Protein AF-M1GRM8-F1 (afdb_monomer)

Sequence (70 aa):
MVKNSFISIISQEQEEKEENKGSAEFQVFSFTNKIRRLTSHLELHKKDFLSQRGLQIILGKRQRLLAYLS

Organism: Colocasia esculenta (NCBI:txid4460)

Secondary structure (DSSP, 8-state):
--SSHHHHHHHHTTSSTTGGGGSHHHHHHHHHHHHHHHHHHHHH-TT-HHHHHHHHHHHHHHHHHHHHH-

Radius of gyration: 14.37 Å; Cα contacts (8 Å, |Δi|>4): 23; chains: 1; bounding box: 35×27×36 Å

pLDDT: mean 78.81, std 21.95, range [34.53, 97.06]

Structure (mmCIF, N/CA/C/O backbone):
data_AF-M1GRM8-F1
#
_entry.id   AF-M1GRM8-F1
#
loop_
_atom_site.group_PDB
_atom_site.id
_atom_site.type_symbol
_atom_site.label_atom_id
_atom_site.label_alt_id
_atom_site.label_comp_id
_atom_site.label_asym_id
_atom_site.label_entity_id
_atom_site.label_seq_id
_atom_site.pdbx_PDB_ins_code
_atom_site.Cartn_x
_atom_site.Cartn_y
_atom_site.Cartn_z
_atom_site.occupancy
_atom_site.B_i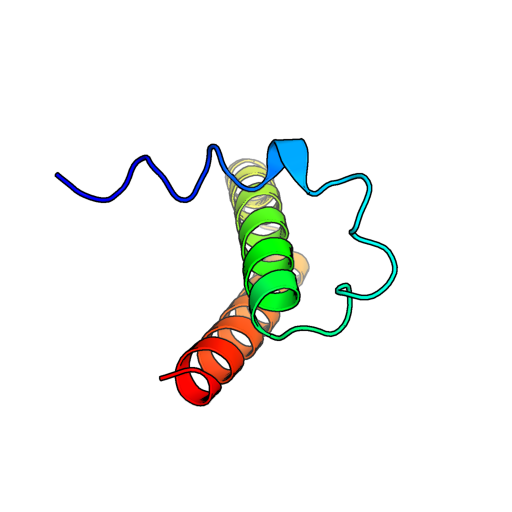so_or_equiv
_atom_site.auth_seq_id
_atom_site.auth_comp_id
_ato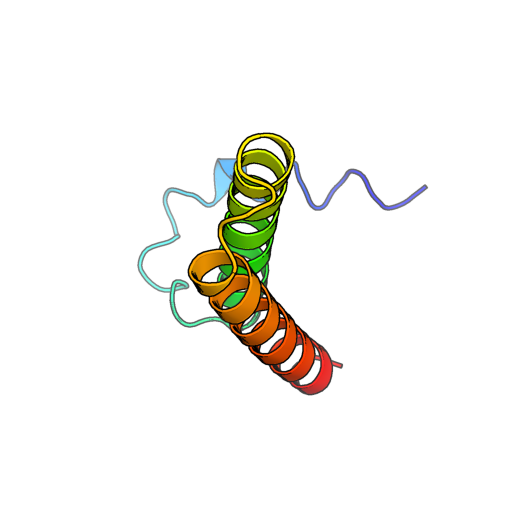m_site.auth_asym_id
_atom_site.auth_atom_id
_atom_site.pdbx_PDB_model_num
ATOM 1 N N . MET A 1 1 ? -25.812 9.858 0.146 1.00 37.25 1 MET A N 1
ATOM 2 C CA . MET A 1 1 ? -24.756 10.871 -0.092 1.00 37.25 1 MET A CA 1
ATOM 3 C C . MET A 1 1 ? -23.881 11.034 1.158 1.00 37.25 1 MET A C 1
ATOM 5 O O . MET A 1 1 ? -24.034 12.018 1.860 1.00 37.25 1 MET A O 1
ATOM 9 N N . VAL A 1 2 ? -22.985 10.086 1.479 1.00 38.72 2 VAL A N 1
ATOM 10 C CA . VAL A 1 2 ? -22.189 10.139 2.738 1.00 38.72 2 VAL A CA 1
ATOM 11 C C . VAL A 1 2 ? -20.709 9.789 2.512 1.00 38.72 2 VAL A C 1
ATOM 13 O O . VAL A 1 2 ? -20.115 9.036 3.270 1.00 38.72 2 VAL A O 1
ATOM 16 N N . LYS A 1 3 ? -20.092 10.264 1.422 1.00 43.62 3 LYS A N 1
ATOM 17 C CA . LYS A 1 3 ? -18.673 9.949 1.133 1.00 43.62 3 LYS A CA 1
ATOM 18 C C . LYS A 1 3 ? -17.727 11.153 1.107 1.00 43.62 3 LYS A C 1
ATOM 20 O O . LYS A 1 3 ? -16.529 10.955 0.956 1.00 43.62 3 LYS A O 1
ATOM 25 N N . ASN A 1 4 ? -18.228 12.367 1.346 1.00 41.66 4 ASN A N 1
ATOM 26 C CA . ASN A 1 4 ? -17.413 13.585 1.251 1.00 41.66 4 ASN A CA 1
ATOM 27 C C . ASN A 1 4 ? -16.911 14.122 2.605 1.00 41.66 4 ASN A C 1
ATOM 29 O O . ASN A 1 4 ? -15.975 14.912 2.615 1.00 41.66 4 ASN A O 1
ATOM 33 N N . SER A 1 5 ? -17.457 13.663 3.738 1.00 37.47 5 SER A N 1
ATOM 34 C CA . SER A 1 5 ? -17.108 14.187 5.073 1.00 37.47 5 SER A CA 1
ATOM 35 C C . SER A 1 5 ? -15.796 13.636 5.653 1.00 37.47 5 SER A C 1
ATOM 37 O O . SER A 1 5 ? -15.189 14.269 6.508 1.00 37.47 5 SER A O 1
ATOM 39 N N . PHE A 1 6 ? -15.318 12.480 5.176 1.00 50.97 6 PHE A N 1
ATOM 40 C CA . PHE A 1 6 ? -14.094 11.846 5.694 1.00 50.97 6 PHE A CA 1
ATOM 41 C C . PHE A 1 6 ? -12.800 12.505 5.198 1.00 50.97 6 PHE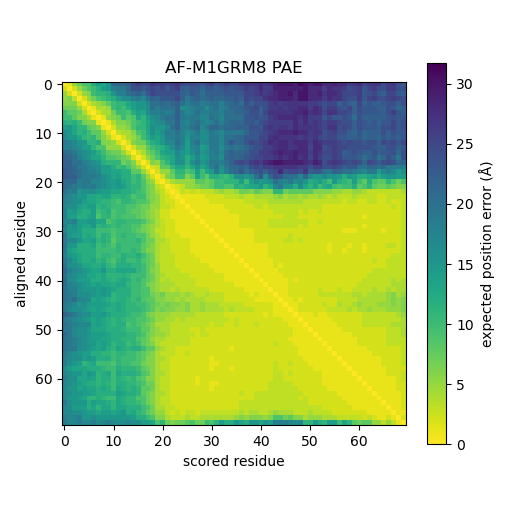 A C 1
ATOM 43 O O . PHE A 1 6 ? -11.759 12.365 5.828 1.00 50.97 6 PHE A O 1
ATOM 50 N N . ILE A 1 7 ? -12.843 13.220 4.070 1.00 46.59 7 ILE A N 1
ATOM 51 C CA 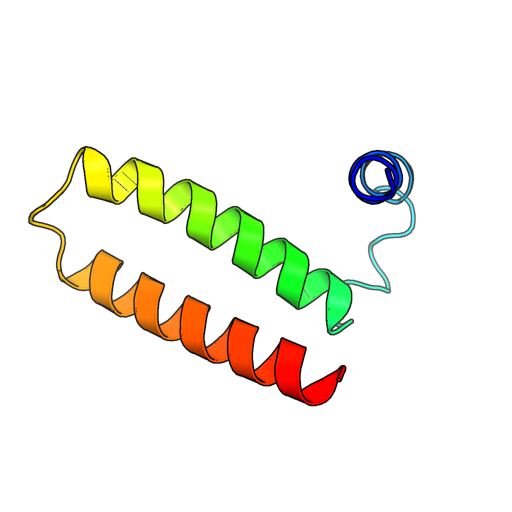. ILE A 1 7 ? -11.652 13.862 3.491 1.00 46.59 7 ILE A CA 1
ATOM 52 C C . ILE A 1 7 ? -11.407 15.234 4.138 1.00 46.59 7 ILE A C 1
ATOM 54 O O . ILE A 1 7 ? -10.255 15.608 4.339 1.00 46.59 7 ILE A O 1
ATOM 58 N N . SER A 1 8 ? -12.470 15.955 4.517 1.00 34.53 8 SER A N 1
ATOM 59 C CA . SER A 1 8 ? -12.379 17.284 5.141 1.00 34.53 8 SER A CA 1
ATOM 60 C C . SER A 1 8 ? -11.880 17.259 6.589 1.00 34.53 8 SER A C 1
ATOM 62 O O . SER A 1 8 ? -11.242 18.212 7.016 1.00 34.53 8 SER A O 1
ATOM 64 N N . ILE A 1 9 ? -12.105 16.165 7.323 1.00 47.09 9 ILE A N 1
ATOM 65 C CA . ILE A 1 9 ? -11.647 15.997 8.716 1.00 47.09 9 ILE A CA 1
ATOM 66 C C . ILE A 1 9 ? -10.109 15.937 8.832 1.00 47.09 9 ILE A C 1
ATOM 68 O O . ILE A 1 9 ? -9.520 16.403 9.801 1.00 47.09 9 ILE A O 1
ATOM 72 N N . ILE A 1 10 ? -9.416 15.447 7.802 1.00 52.44 10 ILE A N 1
ATOM 73 C CA . ILE A 1 10 ? -8.010 15.028 7.926 1.00 52.44 10 ILE A CA 1
ATOM 74 C C . ILE A 1 10 ? -7.006 16.194 7.866 1.00 52.44 10 ILE A C 1
ATOM 76 O O . ILE A 1 10 ? -5.897 16.061 8.397 1.00 52.44 10 ILE A O 1
ATOM 80 N N . SER A 1 11 ? -7.373 17.323 7.248 1.00 43.69 11 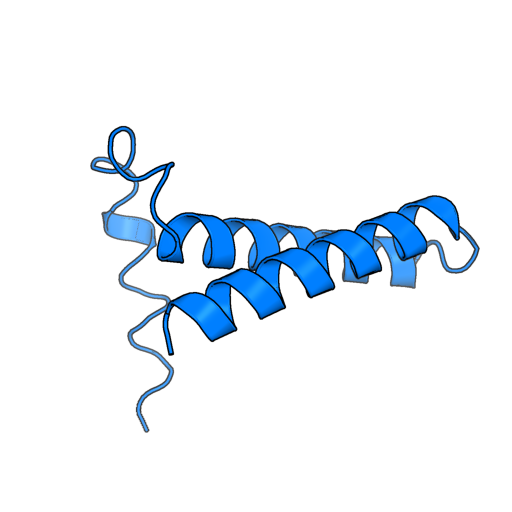SER A N 1
ATOM 81 C CA . SER A 1 11 ? -6.515 18.517 7.177 1.00 43.69 11 SER A CA 1
ATOM 82 C C . SER A 1 11 ? -6.479 19.314 8.483 1.00 43.69 11 SER A C 1
ATOM 84 O O . SER A 1 11 ? -5.464 19.949 8.743 1.00 43.69 11 SER A O 1
ATOM 86 N N . GLN A 1 12 ? -7.533 19.265 9.307 1.00 41.56 12 GLN A N 1
ATOM 87 C CA . GLN A 1 12 ? -7.578 20.002 10.579 1.00 41.56 12 GLN A CA 1
ATOM 88 C C . GLN A 1 12 ? -6.872 19.260 11.728 1.00 41.56 12 GLN A C 1
ATOM 90 O O . GLN A 1 12 ? -6.319 19.897 12.611 1.00 41.56 12 GLN A O 1
ATOM 95 N N . GLU A 1 13 ? -6.768 17.931 11.676 1.00 46.53 13 GLU A N 1
ATOM 96 C CA . GLU A 1 13 ? -6.126 17.125 12.733 1.00 46.53 13 GLU A CA 1
ATOM 97 C C . GLU A 1 13 ? -4.599 16.970 12.582 1.00 46.53 13 GLU A C 1
ATOM 99 O O . GLU A 1 13 ? -3.983 16.160 13.273 1.00 46.53 13 GLU A O 1
ATOM 104 N N . GLN A 1 14 ? -3.948 17.654 11.631 1.00 48.78 14 GLN A N 1
ATOM 105 C CA . GLN A 1 14 ? -2.487 17.538 11.479 1.00 48.78 14 GLN A CA 1
ATOM 106 C C . GLN A 1 14 ? -1.706 18.099 12.676 1.00 48.78 14 GLN A C 1
ATOM 108 O O . GLN A 1 14 ? -0.577 17.658 12.887 1.00 48.78 14 GLN A O 1
ATOM 113 N N . GLU A 1 15 ? -2.314 18.970 13.485 1.00 42.19 15 GLU A N 1
ATOM 114 C CA . GLU A 1 15 ? -1.703 19.511 14.706 1.00 42.19 15 GLU A CA 1
ATOM 115 C C . GLU A 1 15 ? -1.870 18.596 15.937 1.00 42.19 15 GLU A C 1
ATOM 117 O O . GLU A 1 15 ? -0.983 18.570 16.781 1.00 42.19 15 GLU A O 1
ATOM 122 N N . GLU A 1 16 ? -2.896 17.737 16.006 1.00 48.69 16 GLU A N 1
ATOM 123 C CA . GLU A 1 16 ? -3.095 16.786 17.128 1.00 48.69 16 GLU A CA 1
ATOM 124 C C . GLU A 1 16 ? -2.415 15.411 16.902 1.00 48.69 16 GLU A C 1
ATOM 126 O O . GLU A 1 16 ? -2.585 14.451 17.656 1.00 48.69 16 GLU A O 1
ATOM 131 N N . LYS A 1 17 ? -1.636 15.274 15.820 1.00 48.47 17 LYS A N 1
ATOM 132 C CA . LYS A 1 17 ? -1.287 13.980 15.203 1.00 48.47 17 LYS A CA 1
ATOM 133 C C . LYS A 1 17 ? -0.001 13.302 15.672 1.00 48.47 17 LYS A C 1
ATOM 135 O O . LYS A 1 17 ? 0.361 12.274 15.093 1.00 48.47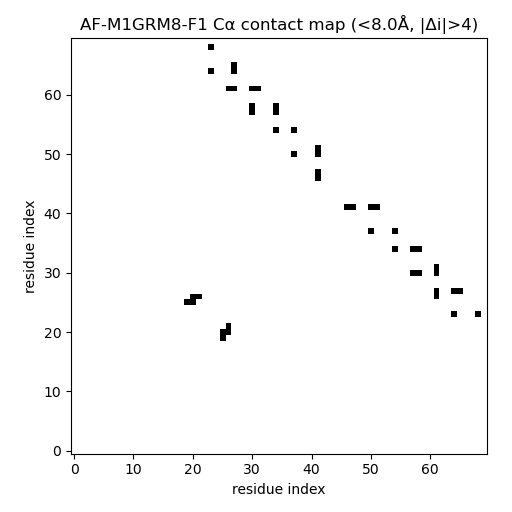 17 LYS A O 1
ATOM 140 N N . GLU A 1 18 ? 0.709 13.814 16.675 1.00 49.62 18 GLU A N 1
ATOM 141 C CA . GLU A 1 18 ? 1.869 13.079 17.206 1.00 49.62 18 GLU A CA 1
ATOM 142 C C . GLU A 1 18 ? 1.465 11.835 18.002 1.00 49.62 18 GLU A C 1
ATOM 144 O O . GLU A 1 18 ? 2.095 10.791 17.825 1.00 49.62 18 GLU A O 1
ATOM 149 N N . GLU A 1 19 ? 0.370 11.891 18.763 1.00 52.75 19 GLU A N 1
ATOM 150 C CA . GLU A 1 19 ? -0.075 10.774 19.612 1.00 52.75 19 GLU A CA 1
ATOM 151 C C . GLU A 1 19 ? -0.783 9.655 18.828 1.00 52.75 19 GLU A C 1
ATOM 153 O O . GLU A 1 19 ? -0.715 8.482 19.193 1.00 52.75 19 GLU A O 1
ATOM 158 N N . ASN A 1 20 ? -1.392 9.970 17.680 1.00 61.41 20 ASN A N 1
ATOM 159 C CA . ASN A 1 20 ? -2.257 9.034 16.950 1.00 61.41 20 ASN A CA 1
ATOM 160 C C . ASN A 1 20 ? -1.570 8.268 15.803 1.00 61.41 20 ASN A C 1
ATOM 162 O O . ASN A 1 20 ? -2.230 7.518 15.081 1.00 61.41 20 ASN A O 1
ATOM 166 N N . LYS A 1 21 ? -0.241 8.381 15.634 1.00 64.56 21 LYS A N 1
ATOM 167 C CA . LYS A 1 21 ? 0.513 7.671 14.570 1.00 64.56 21 LYS A CA 1
ATOM 168 C C . LYS A 1 21 ? 0.382 6.140 14.645 1.00 64.56 21 LYS A C 1
ATOM 170 O O . LYS A 1 21 ? 0.586 5.455 13.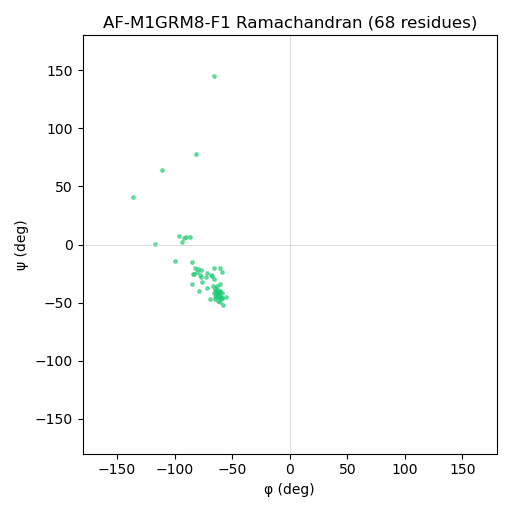643 1.00 64.56 21 LYS A O 1
ATOM 175 N N . GLY A 1 22 ? 0.067 5.603 15.825 1.00 68.50 22 GLY A N 1
ATOM 176 C CA . GLY A 1 22 ? -0.114 4.170 16.059 1.00 68.50 22 GLY A CA 1
ATOM 177 C C . GLY A 1 22 ? -1.513 3.638 15.746 1.00 68.50 22 GLY A C 1
ATOM 178 O O . GLY A 1 22 ? -1.666 2.422 15.625 1.00 68.50 22 GLY A O 1
ATOM 179 N N . SER A 1 23 ? -2.524 4.500 15.588 1.00 83.69 23 SER A N 1
ATOM 180 C CA . SER A 1 23 ? -3.907 4.044 15.432 1.00 83.69 23 SER A CA 1
ATOM 181 C C . SER A 1 23 ? -4.101 3.264 14.128 1.00 83.69 23 SER A C 1
ATOM 183 O O . SER A 1 23 ? -3.476 3.542 13.098 1.00 83.69 23 SER A O 1
ATOM 185 N N . ALA A 1 24 ? -4.969 2.251 14.162 1.00 86.19 24 ALA A N 1
ATOM 186 C CA . ALA A 1 24 ? -5.257 1.436 12.984 1.00 86.19 24 ALA A CA 1
ATOM 187 C C . ALA A 1 24 ? -5.843 2.286 11.838 1.00 86.19 24 ALA A C 1
ATOM 189 O O . ALA A 1 24 ? -5.512 2.060 10.674 1.00 86.19 24 ALA A O 1
ATOM 190 N N . GLU A 1 25 ? -6.622 3.322 12.158 1.00 85.31 25 GLU A N 1
ATOM 191 C CA . GLU A 1 25 ? -7.169 4.282 11.192 1.00 85.31 25 GLU A CA 1
ATOM 192 C C . GLU A 1 25 ? -6.071 5.109 10.511 1.00 85.31 25 GLU A C 1
ATOM 194 O O . GLU A 1 25 ? -6.024 5.198 9.278 1.00 85.31 25 GLU A O 1
ATOM 199 N N . PHE A 1 26 ? -5.122 5.643 11.290 1.00 85.56 26 PHE A N 1
ATOM 200 C CA . PHE A 1 26 ? -3.978 6.375 10.751 1.00 85.56 26 PHE A CA 1
ATOM 201 C C . PHE A 1 26 ? -3.118 5.486 9.843 1.00 85.56 26 PHE A C 1
ATOM 203 O O . PHE A 1 26 ? -2.701 5.905 8.757 1.00 85.56 26 PHE A O 1
ATOM 210 N N . GLN A 1 27 ? -2.885 4.231 10.241 1.00 88.19 27 GLN A N 1
ATOM 211 C CA . GLN A 1 27 ? -2.136 3.267 9.433 1.00 88.19 27 GLN A CA 1
ATOM 212 C C . GLN A 1 27 ? -2.848 2.943 8.110 1.00 88.19 27 GLN A C 1
ATOM 214 O O . GLN A 1 27 ? -2.208 2.926 7.054 1.00 88.19 27 GLN A O 1
ATOM 219 N N . VAL A 1 28 ? -4.170 2.743 8.128 1.00 89.88 28 VAL A N 1
ATOM 220 C CA . VAL A 1 28 ? -4.975 2.520 6.915 1.00 89.88 28 VAL A CA 1
ATOM 221 C C . VAL A 1 28 ? -4.907 3.729 5.976 1.00 89.88 28 VAL A C 1
ATOM 223 O O . VAL A 1 28 ? -4.726 3.552 4.764 1.00 89.88 28 VAL A O 1
ATOM 226 N N . PHE A 1 29 ? -4.988 4.950 6.510 1.00 88.00 29 PHE A N 1
ATOM 227 C CA . PHE A 1 29 ? -4.830 6.183 5.735 1.00 88.00 29 PHE A CA 1
ATOM 228 C C . PHE A 1 29 ? -3.434 6.289 5.101 1.00 88.00 29 PHE A C 1
ATOM 230 O O . PHE A 1 29 ? -3.307 6.499 3.891 1.00 88.00 29 PHE A O 1
ATOM 237 N N . SER A 1 30 ? -2.380 6.064 5.889 1.00 89.00 30 SER A N 1
ATOM 238 C CA . SER A 1 30 ? -0.989 6.089 5.424 1.00 89.00 30 SER A CA 1
ATOM 239 C C . SER A 1 30 ? -0.737 5.069 4.307 1.00 89.00 30 SER A C 1
ATOM 241 O O . SER A 1 30 ? -0.200 5.412 3.247 1.00 89.00 30 SER A O 1
ATOM 243 N N . PHE A 1 31 ? -1.209 3.827 4.477 1.00 93.25 31 PHE A N 1
ATOM 244 C CA . PHE A 1 31 ? -1.120 2.806 3.434 1.00 93.25 31 PHE A CA 1
ATOM 245 C C . PHE A 1 31 ? -1.900 3.184 2.180 1.00 93.25 31 PHE A C 1
ATOM 247 O O . PHE A 1 31 ? -1.398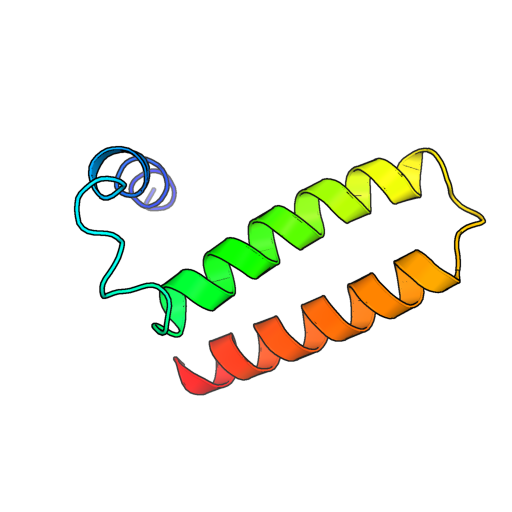 2.973 1.079 1.00 93.25 31 PHE A O 1
ATOM 254 N N . THR A 1 32 ? -3.080 3.787 2.320 1.00 92.50 32 THR A N 1
ATOM 255 C CA . THR A 1 32 ? -3.888 4.234 1.177 1.00 92.50 32 THR A CA 1
ATOM 256 C C . THR A 1 32 ? -3.157 5.301 0.355 1.00 92.50 32 THR A C 1
ATOM 258 O O . THR A 1 32 ? -3.076 5.182 -0.869 1.00 92.50 32 THR A O 1
ATOM 261 N N . ASN A 1 33 ? -2.531 6.284 1.008 1.00 90.94 33 ASN A N 1
ATOM 262 C CA . ASN A 1 33 ? -1.716 7.290 0.320 1.00 90.94 33 ASN A CA 1
ATOM 263 C C . ASN A 1 33 ? -0.493 6.677 -0.374 1.00 90.94 33 ASN A C 1
ATOM 265 O O . ASN A 1 33 ? -0.167 7.046 -1.504 1.00 90.94 33 ASN A O 1
ATOM 269 N N . LYS A 1 34 ? 0.173 5.718 0.278 1.00 92.44 34 LYS A N 1
ATOM 270 C CA . LYS A 1 34 ? 1.335 5.024 -0.290 1.00 92.44 34 LYS A CA 1
ATOM 271 C C . LYS A 1 34 ? 0.960 4.171 -1.503 1.00 92.44 34 LYS A C 1
ATOM 273 O O . LYS A 1 34 ? 1.674 4.213 -2.501 1.00 92.44 34 LYS A O 1
ATOM 278 N N . ILE A 1 35 ? -0.172 3.464 -1.441 1.00 94.44 35 ILE A N 1
ATOM 279 C CA . ILE A 1 35 ? -0.742 2.709 -2.566 1.00 94.44 35 ILE A CA 1
ATOM 280 C C . ILE A 1 35 ? -0.998 3.650 -3.740 1.00 94.44 35 ILE A C 1
ATOM 282 O O . ILE A 1 35 ? -0.482 3.398 -4.818 1.00 94.44 35 ILE A O 1
ATOM 286 N N . ARG A 1 36 ? -1.701 4.773 -3.529 1.00 94.31 36 ARG A N 1
ATOM 287 C CA . ARG A 1 36 ? -2.005 5.733 -4.603 1.00 94.31 36 ARG A CA 1
ATOM 288 C C . ARG A 1 36 ? -0.744 6.226 -5.321 1.00 94.31 36 ARG A C 1
ATOM 290 O O . ARG A 1 36 ? -0.713 6.239 -6.545 1.00 94.31 36 ARG A O 1
ATOM 297 N N . ARG A 1 37 ? 0.300 6.589 -4.568 1.00 93.25 37 ARG A N 1
ATOM 298 C CA . ARG A 1 37 ? 1.584 7.041 -5.134 1.00 93.25 37 ARG A CA 1
ATOM 299 C C . ARG A 1 37 ? 2.296 5.934 -5.919 1.00 93.25 37 ARG A C 1
ATOM 301 O O . ARG A 1 37 ? 2.767 6.184 -7.023 1.00 93.25 37 ARG A O 1
ATOM 308 N N . LEU A 1 38 ? 2.359 4.720 -5.367 1.00 94.31 38 LEU A N 1
ATOM 309 C CA . LEU A 1 38 ? 3.001 3.578 -6.026 1.00 94.31 38 LEU A CA 1
ATOM 310 C C . LEU A 1 38 ? 2.251 3.129 -7.281 1.00 94.31 38 LEU A C 1
ATOM 312 O O . LEU A 1 38 ? 2.891 2.752 -8.255 1.00 94.31 38 LEU A O 1
ATOM 316 N N . THR A 1 39 ? 0.920 3.194 -7.283 1.00 94.94 39 THR A N 1
ATOM 317 C CA . THR A 1 39 ? 0.121 2.872 -8.468 1.00 94.94 39 THR A CA 1
ATOM 318 C C . THR A 1 39 ? 0.477 3.802 -9.626 1.00 94.94 39 THR A C 1
ATOM 320 O O . THR A 1 39 ? 0.816 3.309 -10.697 1.00 94.94 39 THR A O 1
ATOM 323 N N . SER A 1 40 ? 0.517 5.121 -9.402 1.00 95.62 40 SER A N 1
ATOM 324 C CA . SER A 1 40 ? 0.928 6.078 -10.443 1.00 95.62 40 SER A CA 1
ATOM 325 C C . SER A 1 40 ? 2.381 5.880 -10.899 1.00 95.62 40 SER A C 1
ATOM 327 O O . SER A 1 40 ? 2.678 6.011 -12.081 1.00 95.62 40 SER A O 1
ATOM 329 N N . HIS A 1 41 ? 3.296 5.509 -9.993 1.00 94.12 41 HIS A N 1
ATOM 330 C CA . HIS A 1 41 ? 4.677 5.151 -10.361 1.00 94.12 41 HIS A CA 1
ATOM 331 C C . HIS A 1 41 ? 4.725 3.932 -11.295 1.00 94.12 41 HIS A C 1
ATOM 333 O O . HIS A 1 41 ? 5.422 3.946 -12.308 1.00 94.12 41 HIS A O 1
ATOM 339 N N . LEU A 1 42 ? 3.958 2.884 -10.987 1.00 96.44 42 LEU A N 1
ATOM 340 C CA . LEU A 1 42 ? 3.930 1.647 -11.773 1.00 96.44 42 LEU A CA 1
ATOM 341 C C . LEU A 1 42 ? 3.232 1.803 -13.131 1.00 96.44 42 LEU A C 1
ATOM 343 O O . LEU A 1 42 ? 3.545 1.053 -14.055 1.00 96.44 42 LEU A O 1
ATOM 347 N N . GLU A 1 43 ? 2.331 2.777 -13.287 1.00 95.50 43 GLU A N 1
ATOM 348 C CA . GLU A 1 43 ? 1.744 3.116 -14.591 1.00 95.50 43 GLU A CA 1
ATOM 349 C C . GLU A 1 43 ? 2.818 3.566 -15.593 1.00 95.50 43 GLU A C 1
ATOM 351 O O . GLU A 1 43 ? 2.786 3.153 -16.757 1.00 95.50 43 GLU A O 1
ATOM 356 N N . LEU A 1 44 ? 3.800 4.344 -15.121 1.00 96.88 44 LEU A N 1
ATOM 357 C CA . LEU A 1 44 ? 4.960 4.784 -15.902 1.00 96.88 44 LEU A CA 1
ATOM 358 C C . LEU A 1 44 ? 6.024 3.678 -16.006 1.00 96.88 44 LEU A C 1
ATOM 360 O O . LEU A 1 44 ? 6.599 3.457 -17.072 1.00 96.88 44 LEU A O 1
ATOM 364 N N . HIS A 1 45 ? 6.255 2.937 -14.920 1.00 96.06 45 HIS A N 1
ATOM 365 C CA . HIS A 1 45 ? 7.303 1.919 -14.807 1.00 96.06 45 HIS A CA 1
ATOM 366 C C . HIS A 1 45 ? 6.740 0.492 -14.731 1.00 96.06 45 HIS A C 1
ATOM 368 O O . HIS A 1 45 ? 6.951 -0.237 -13.763 1.00 96.06 45 HIS A O 1
ATOM 374 N N . LYS A 1 46 ? 6.075 0.043 -15.801 1.00 94.25 46 LYS A N 1
ATOM 375 C CA . LYS A 1 46 ? 5.370 -1.258 -15.845 1.00 94.25 46 LYS A CA 1
ATOM 376 C C . LYS A 1 46 ? 6.244 -2.500 -15.621 1.00 94.25 46 LYS A C 1
ATOM 378 O O . LYS A 1 46 ? 5.716 -3.565 -15.325 1.00 94.25 46 LYS A O 1
ATOM 383 N N . LYS A 1 47 ? 7.563 -2.389 -15.806 1.00 96.56 47 LYS A N 1
ATOM 384 C CA . LYS A 1 47 ? 8.528 -3.493 -15.624 1.00 96.56 47 LYS A CA 1
ATOM 385 C C . LYS A 1 47 ? 9.152 -3.531 -14.222 1.00 96.56 47 LYS A C 1
ATOM 387 O O . LYS A 1 47 ? 10.009 -4.372 -13.966 1.00 96.56 47 LYS A O 1
ATOM 392 N N . ASP A 1 48 ? 8.753 -2.638 -13.317 1.00 97.06 48 ASP A N 1
ATOM 393 C CA . ASP A 1 48 ? 9.240 -2.628 -11.936 1.00 97.06 48 ASP A CA 1
ATOM 394 C C . ASP A 1 48 ? 8.489 -3.658 -11.069 1.00 97.06 48 ASP A C 1
ATOM 396 O O . ASP A 1 48 ? 7.584 -3.352 -10.285 1.00 97.06 48 ASP A O 1
ATOM 400 N N . PHE A 1 49 ? 8.875 -4.926 -11.228 1.00 96.62 49 PHE A N 1
ATOM 401 C CA . PHE A 1 49 ? 8.264 -6.053 -10.518 1.00 96.62 49 PHE A CA 1
ATOM 402 C C . PHE A 1 49 ? 8.565 -6.052 -9.010 1.00 96.62 49 PHE A C 1
ATOM 404 O O . PHE A 1 49 ? 7.780 -6.579 -8.216 1.00 96.62 49 PHE A O 1
ATOM 411 N N . LEU A 1 50 ? 9.680 -5.444 -8.591 1.00 96.75 50 LEU A N 1
ATOM 412 C CA . LEU A 1 50 ? 10.053 -5.335 -7.179 1.00 96.75 50 LEU A CA 1
ATOM 413 C C . LEU A 1 50 ? 9.102 -4.386 -6.443 1.00 96.75 50 LEU A C 1
ATOM 415 O O . LEU A 1 50 ? 8.554 -4.750 -5.397 1.00 96.75 50 LEU A O 1
ATOM 419 N N . SER A 1 51 ? 8.832 -3.213 -7.021 1.00 93.88 51 SER A N 1
ATOM 420 C CA . SER A 1 51 ? 7.855 -2.267 -6.475 1.00 93.88 51 SER A CA 1
ATOM 421 C C . SER A 1 51 ? 6.431 -2.825 -6.509 1.00 93.88 51 SER A C 1
ATOM 423 O O . SER A 1 51 ? 5.684 -2.645 -5.545 1.00 93.88 51 SER A O 1
ATOM 425 N N . GLN A 1 52 ? 6.059 -3.572 -7.555 1.00 96.38 52 GLN A N 1
ATOM 426 C CA . GLN A 1 52 ? 4.756 -4.245 -7.637 1.00 96.38 52 GLN A CA 1
ATOM 427 C C . GLN A 1 52 ? 4.565 -5.276 -6.513 1.00 96.38 52 GLN A C 1
ATOM 429 O O . GLN A 1 52 ? 3.506 -5.322 -5.881 1.00 96.38 52 GLN A O 1
ATOM 434 N N . ARG A 1 53 ? 5.602 -6.062 -6.197 1.00 96.88 53 ARG A N 1
ATOM 435 C CA . ARG A 1 53 ? 5.581 -6.981 -5.048 1.00 96.88 53 ARG A CA 1
ATOM 436 C C . ARG A 1 53 ? 5.422 -6.220 -3.730 1.00 96.88 53 ARG A C 1
ATOM 438 O O . ARG A 1 53 ? 4.617 -6.612 -2.885 1.00 96.88 53 ARG A O 1
ATOM 445 N N . GLY A 1 54 ? 6.146 -5.112 -3.558 1.00 96.69 54 GLY A N 1
ATOM 446 C CA . GLY A 1 54 ? 6.004 -4.237 -2.390 1.00 96.69 54 GLY A CA 1
ATOM 447 C C . GLY A 1 54 ? 4.584 -3.681 -2.238 1.00 96.69 54 GLY A C 1
ATOM 448 O O . GLY A 1 54 ? 4.030 -3.684 -1.135 1.00 96.69 54 GLY A O 1
ATOM 449 N N . LEU A 1 55 ? 3.963 -3.280 -3.349 1.00 96.81 55 LEU A N 1
ATOM 450 C CA . LEU A 1 55 ? 2.582 -2.807 -3.388 1.00 96.81 55 LEU A CA 1
ATOM 451 C C . LEU A 1 55 ? 1.594 -3.883 -2.913 1.00 96.81 55 LEU A C 1
ATOM 453 O O . LEU A 1 55 ? 0.737 -3.589 -2.079 1.00 96.81 55 LEU A O 1
ATOM 457 N N . GLN A 1 56 ? 1.741 -5.131 -3.369 1.00 96.62 56 GLN A N 1
ATOM 458 C CA . GLN A 1 56 ? 0.892 -6.246 -2.927 1.00 96.62 56 GLN A CA 1
ATOM 459 C C . GLN A 1 56 ? 1.003 -6.503 -1.416 1.00 96.62 56 GLN A C 1
ATOM 461 O O . GLN A 1 56 ? -0.009 -6.708 -0.745 1.00 96.62 56 GLN A O 1
ATOM 466 N N . ILE A 1 57 ? 2.214 -6.426 -0.854 1.00 96.88 57 ILE A N 1
ATOM 467 C CA . ILE A 1 57 ? 2.433 -6.588 0.593 1.00 96.88 57 ILE A CA 1
ATOM 468 C C . ILE A 1 57 ? 1.711 -5.484 1.379 1.00 96.88 57 ILE A C 1
ATOM 470 O O . ILE A 1 57 ? 1.059 -5.768 2.386 1.00 96.88 57 ILE A O 1
ATOM 474 N N . ILE A 1 58 ? 1.805 -4.229 0.927 1.00 96.00 58 ILE A N 1
ATOM 475 C CA . ILE A 1 58 ? 1.116 -3.093 1.562 1.00 96.00 58 ILE A CA 1
ATOM 476 C C . ILE A 1 58 ? -0.404 -3.284 1.492 1.00 96.00 58 ILE A C 1
ATOM 478 O O . ILE A 1 58 ? -1.096 -3.060 2.487 1.00 96.00 58 ILE A O 1
ATOM 482 N N . LEU A 1 59 ? -0.919 -3.747 0.349 1.00 96.62 59 LEU A N 1
ATOM 483 C CA . LEU A 1 59 ? -2.341 -4.026 0.158 1.00 96.62 59 LEU A CA 1
ATOM 484 C C . LEU A 1 59 ? -2.846 -5.069 1.167 1.00 96.62 59 LEU A C 1
ATOM 486 O O . LEU A 1 59 ? -3.857 -4.838 1.830 1.00 96.62 59 LEU A O 1
ATOM 490 N N . GLY A 1 60 ? -2.099 -6.165 1.342 1.00 97.00 60 GLY A N 1
ATOM 491 C CA . GLY A 1 60 ? -2.419 -7.220 2.304 1.00 97.00 60 GLY A CA 1
ATOM 492 C C . GLY A 1 60 ? -2.376 -6.746 3.759 1.00 97.00 60 GLY A C 1
ATOM 493 O O . GLY A 1 60 ? -3.267 -7.079 4.539 1.00 97.00 60 GLY A O 1
ATOM 494 N N . LYS A 1 61 ? -1.393 -5.915 4.135 1.00 95.50 61 LYS A N 1
ATOM 495 C CA . LYS A 1 61 ? -1.339 -5.303 5.478 1.00 95.50 61 LYS A CA 1
ATOM 496 C C . LYS A 1 61 ? -2.562 -4.428 5.750 1.00 95.50 61 LYS A C 1
ATOM 498 O O . LYS A 1 61 ? -3.186 -4.566 6.797 1.00 95.50 61 LYS A O 1
ATOM 503 N N . ARG A 1 62 ? -2.939 -3.574 4.792 1.00 95.25 62 ARG A N 1
ATOM 504 C CA . ARG A 1 62 ? -4.128 -2.720 4.905 1.00 95.25 62 ARG A CA 1
ATOM 505 C C . ARG A 1 62 ? -5.412 -3.543 5.016 1.00 95.25 62 ARG A C 1
ATOM 507 O O . ARG A 1 62 ? -6.268 -3.204 5.822 1.00 95.25 62 ARG A O 1
ATOM 514 N N . GLN A 1 63 ? -5.538 -4.626 4.248 1.00 95.69 63 GLN A N 1
ATOM 515 C CA . GLN A 1 63 ? -6.700 -5.516 4.321 1.00 95.69 63 GLN A CA 1
ATOM 516 C C . GLN A 1 63 ? -6.835 -6.170 5.700 1.00 95.69 63 GLN A C 1
ATOM 518 O O . GLN A 1 63 ? -7.938 -6.225 6.230 1.00 95.69 63 GLN A O 1
ATOM 523 N N . ARG A 1 64 ? -5.727 -6.612 6.310 1.00 95.81 64 ARG A N 1
ATOM 524 C CA . ARG A 1 64 ? -5.740 -7.161 7.677 1.00 95.81 64 ARG A CA 1
ATOM 525 C C . ARG A 1 64 ? -6.147 -6.120 8.719 1.00 95.81 64 ARG A C 1
ATOM 527 O O . ARG A 1 64 ? -6.923 -6.446 9.602 1.00 95.81 64 ARG A O 1
ATOM 534 N N . LEU A 1 65 ? -5.661 -4.880 8.601 1.00 92.38 65 LEU A N 1
ATOM 535 C CA . LEU A 1 65 ? -6.068 -3.792 9.500 1.00 92.38 65 LEU A CA 1
ATOM 536 C C . LEU A 1 65 ? -7.554 -3.450 9.363 1.00 92.38 65 LEU A C 1
ATOM 538 O O . LEU A 1 65 ? -8.222 -3.237 10.365 1.00 92.38 65 LEU A O 1
ATOM 542 N N . LEU A 1 66 ? -8.083 -3.435 8.138 1.00 92.00 66 LEU A N 1
ATOM 543 C CA . LEU A 1 66 ? -9.515 -3.236 7.909 1.00 92.00 66 LEU A CA 1
ATOM 544 C C . LEU A 1 66 ? -10.352 -4.389 8.470 1.00 92.00 66 LEU A C 1
ATOM 546 O O . LEU A 1 66 ? -11.398 -4.138 9.049 1.00 92.00 66 LEU A O 1
ATOM 550 N N . ALA A 1 67 ? -9.882 -5.631 8.333 1.00 93.94 67 ALA A N 1
ATOM 551 C CA . ALA A 1 67 ? -10.543 -6.793 8.921 1.00 93.94 67 ALA A CA 1
ATOM 552 C C . ALA A 1 67 ? -10.489 -6.800 10.457 1.00 93.94 67 ALA A C 1
ATOM 554 O O . ALA A 1 67 ? -11.354 -7.393 11.077 1.00 93.94 67 ALA A O 1
ATOM 555 N N . TYR A 1 68 ? -9.481 -6.166 11.062 1.00 90.50 68 TYR A N 1
ATOM 556 C CA . TYR A 1 68 ? -9.381 -5.999 12.514 1.00 90.50 68 TYR A CA 1
ATOM 557 C C . TYR A 1 68 ? -10.327 -4.916 13.058 1.00 90.50 68 TYR A C 1
ATOM 559 O O . TYR A 1 68 ? -10.770 -5.008 14.196 1.00 90.50 68 TYR A O 1
ATOM 567 N N . LEU A 1 69 ? -10.595 -3.875 12.264 1.00 85.06 69 LEU A N 1
ATOM 568 C CA . LEU A 1 69 ? -11.505 -2.782 12.624 1.00 85.06 69 LEU A CA 1
ATOM 569 C C . LEU A 1 69 ? -12.985 -3.105 12.370 1.00 85.06 69 LEU A C 1
ATOM 571 O O . LEU A 1 69 ? -13.846 -2.405 12.900 1.00 85.06 69 LEU A O 1
ATOM 575 N N . SER A 1 70 ? -13.263 -4.094 11.516 1.00 77.81 70 SER A N 1
ATOM 576 C CA . SER A 1 70 ? -14.611 -4.580 11.201 1.00 77.81 70 SER A CA 1
ATOM 577 C C . SER A 1 70 ? -15.087 -5.616 12.204 1.00 77.81 70 SER A C 1
ATOM 579 O O . SER A 1 70 ? -16.330 -5.723 12.296 1.00 77.81 70 SER A O 1
#

Nearest PDB 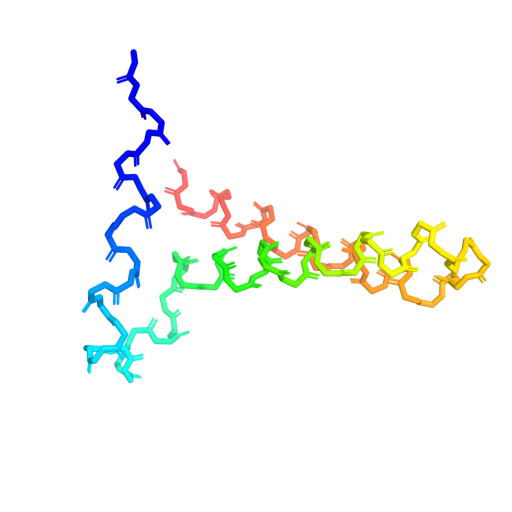structures (foldseek):
  8v9j-assembly1_o  TM=1.012E+00  e=3.247E-03  Mycolicibacterium smegmatis MC2 155
  5d8b-assembly1_PA  TM=7.647E-01  e=2.842E-03  Thermus thermophilus HB27
  8p2f-assembly1_p  TM=7.730E-01  e=4.840E-03  Staphylococcus aureus subsp. aureus NCTC 8325
  5lmr-assembly1_O  TM=7.530E-01  e=4.237E-03  Thermus thermophilus HB8
  8y39-assembly1_o  TM=7.593E-01  e=5.173E-03  Staphylococcus aureus

InterPro domains:
  IPR000589 Small ribosomal subunit protein uS15 [PF00312] (11-69)
  IPR000589 Small ribosomal subunit protein uS15 [PS00362] (38-68)
  IPR000589 Small ribosomal subunit protein uS15 [SM01387] (13-70)
  IPR000589 Small ribosomal subunit protein uS15 [cd00353] (22-69)
  IPR005290 Small ribosomal subunit protein uS15, bacteria [PTHR23321] (4-70)
  IPR009068 uS15/NS1, RNA-binding domain superfamily [SSF47060] (3-69)

Foldseek 3Di:
DPDPVVVVVPVVCPVVPPVCCPPLVVLLVVLVVVLVVLVVVCVVVVPPVVSVVVSVVSVVVSVVSVVVVD

Solvent-accessible surface area (backbone atoms only — not comparable to full-atom values): 4270 Å² total; per-residue (Å²): 143,86,79,69,69,74,66,66,57,59,74,73,47,65,82,69,42,82,83,47,65,78,38,67,67,49,45,44,52,53,48,51,55,52,48,57,55,49,51,60,51,39,72,76,40,76,83,48,61,68,61,51,52,52,48,52,53,51,52,53,53,43,52,51,51,52,64,70,76,104

Mean predicted aligned error: 9.3 Å